Protein AF-A0ABD5MBS1-F1 (afdb_monomer_lite)

pLDDT: mean 89.01, std 7.39, range [58.06, 96.69]

Organism: NCBI:txid2996466

Radius of gyration: 13.84 Å; chains: 1; b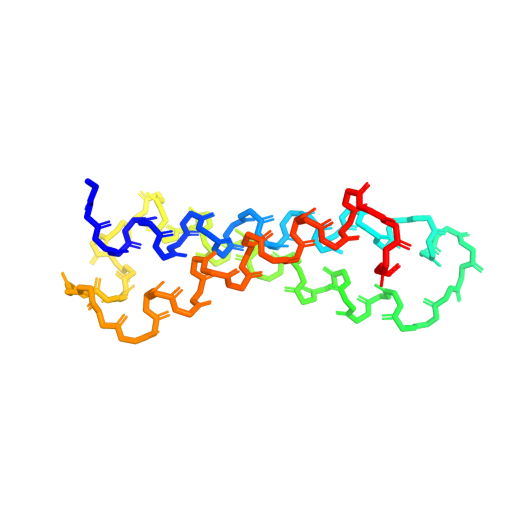ounding box: 32×23×36 Å

Sequence (86 aa):
MKPRTAFWAALLAYGVLSVVSVADSIRSGGPGAIGVAVGGVLVVASAGYALRRPERAGGPEEWNLVAIAAVAGAVLYALGLLVGVA

Secondary structure (DSSP, 8-state):
--HHHHHHHHHHHHHHHHHHHTHHHHHTT-HHHHHHHHHHHHHHHHHHHHHH-TTTS---SS--HHHHHHHHHHHHHHHHHHHT--

Foldseek 3Di:
DFLFLLLLVLLLLQLVVQLVVLVVVVVVPNPVSVVSNVVSVVSNVLSVVCNVCVVPDDDDRDPDPSSVCSNVVSVVVVVCVVVVVD

Structure (mmCIF, N/CA/C/O backbone):
data_AF-A0ABD5MBS1-F1
#
_entry.id   AF-A0ABD5MBS1-F1
#
loop_
_atom_site.group_PDB
_atom_site.id
_atom_site.type_symbol
_atom_site.label_atom_id
_atom_site.label_alt_id
_atom_site.label_comp_id
_atom_site.label_asym_id
_atom_site.label_entity_id
_atom_site.label_seq_id
_atom_site.pdbx_PDB_ins_code
_atom_site.Cartn_x
_atom_site.Cartn_y
_atom_site.Cartn_z
_atom_site.occupancy
_atom_site.B_iso_or_equiv
_atom_site.auth_seq_id
_atom_site.auth_comp_id
_atom_site.auth_asym_id
_atom_site.auth_atom_id
_atom_site.pdbx_PDB_model_num
ATOM 1 N N . MET A 1 1 ? -15.852 -3.513 9.034 1.00 67.12 1 MET A N 1
ATOM 2 C CA . MET A 1 1 ? -14.416 -3.893 9.031 1.00 67.12 1 MET A CA 1
ATOM 3 C C . MET A 1 1 ? -13.724 -3.246 10.221 1.00 67.12 1 MET A C 1
ATOM 5 O O . MET A 1 1 ? -14.094 -2.130 10.561 1.00 67.12 1 MET A O 1
ATOM 9 N N . LYS A 1 2 ? -12.745 -3.916 10.848 1.00 88.62 2 LYS A N 1
ATOM 10 C CA . LYS A 1 2 ? -11.915 -3.293 11.895 1.00 88.62 2 LYS A CA 1
ATOM 11 C C . LYS A 1 2 ? -10.986 -2.242 11.252 1.00 88.62 2 LYS A C 1
ATOM 13 O O . LYS A 1 2 ? -10.386 -2.580 10.227 1.00 88.62 2 LYS A O 1
ATOM 18 N N . PRO A 1 3 ? -10.829 -1.028 11.821 1.00 89.50 3 PRO A N 1
ATOM 19 C CA . PRO A 1 3 ? -9.984 0.034 11.251 1.00 89.50 3 PRO A CA 1
ATOM 20 C C . PRO A 1 3 ? -8.556 -0.437 10.962 1.00 89.50 3 PRO A C 1
ATOM 22 O O . PRO A 1 3 ? -8.039 -0.224 9.868 1.00 89.50 3 PRO A O 1
ATOM 25 N N . ARG A 1 4 ? -7.969 -1.206 11.888 1.00 92.19 4 ARG A N 1
ATOM 26 C CA . ARG A 1 4 ? -6.661 -1.857 11.726 1.00 92.19 4 ARG A CA 1
ATOM 27 C C . ARG A 1 4 ? -6.555 -2.681 10.442 1.00 92.19 4 ARG A C 1
ATOM 29 O O . ARG A 1 4 ? -5.577 -2.567 9.712 1.00 92.19 4 ARG A O 1
ATOM 36 N N . THR A 1 5 ? -7.550 -3.521 10.164 1.00 91.81 5 THR A N 1
ATOM 37 C CA . THR A 1 5 ? -7.553 -4.383 8.975 1.00 91.81 5 THR A CA 1
ATOM 38 C C . THR A 1 5 ? -7.680 -3.555 7.701 1.00 91.81 5 THR A C 1
ATOM 40 O O . THR A 1 5 ? -6.979 -3.836 6.737 1.00 91.81 5 THR A O 1
ATOM 43 N N . ALA A 1 6 ? -8.526 -2.520 7.704 1.00 93.25 6 ALA A N 1
ATOM 44 C CA . ALA A 1 6 ? -8.679 -1.623 6.560 1.00 93.25 6 ALA A CA 1
ATOM 45 C C . ALA A 1 6 ? -7.392 -0.834 6.270 1.00 93.25 6 ALA A C 1
ATOM 47 O O . ALA A 1 6 ? -6.984 -0.743 5.117 1.00 93.25 6 ALA A O 1
ATOM 48 N N . PHE A 1 7 ? -6.716 -0.342 7.311 1.00 94.50 7 PHE A N 1
ATOM 49 C CA . PHE A 1 7 ? -5.421 0.331 7.201 1.00 94.50 7 PHE A CA 1
ATOM 50 C C . PHE A 1 7 ? -4.361 -0.570 6.553 1.00 94.50 7 PHE A C 1
ATOM 52 O O . PHE A 1 7 ? -3.754 -0.195 5.551 1.00 94.50 7 PHE A O 1
ATOM 59 N N . TRP A 1 8 ? -4.173 -1.786 7.075 1.00 95.94 8 TRP A N 1
ATOM 60 C CA . TRP A 1 8 ? -3.179 -2.709 6.523 1.00 95.94 8 TRP A CA 1
ATOM 61 C C . TRP A 1 8 ? -3.554 -3.216 5.129 1.00 95.94 8 TRP A C 1
ATOM 63 O O . TRP A 1 8 ? -2.675 -3.370 4.288 1.00 95.94 8 TRP A O 1
ATOM 73 N N . ALA A 1 9 ? -4.840 -3.423 4.841 1.00 95.31 9 ALA A N 1
ATOM 74 C CA . ALA A 1 9 ? -5.294 -3.779 3.499 1.00 95.31 9 ALA A CA 1
ATOM 75 C C . ALA A 1 9 ? -5.051 -2.646 2.487 1.00 95.31 9 ALA A C 1
ATOM 77 O O . ALA A 1 9 ? -4.606 -2.913 1.373 1.00 95.31 9 ALA A O 1
ATOM 78 N N . ALA A 1 10 ? -5.285 -1.391 2.879 1.00 95.06 10 ALA A N 1
ATOM 79 C CA . ALA A 1 10 ? -5.001 -0.229 2.042 1.00 95.06 10 ALA A CA 1
ATOM 80 C C . ALA A 1 10 ? -3.503 -0.099 1.745 1.00 95.06 10 ALA A C 1
ATOM 82 O O . ALA A 1 10 ? -3.123 0.075 0.589 1.00 95.06 10 ALA A O 1
ATOM 83 N N . LEU A 1 11 ? -2.649 -0.263 2.761 1.00 95.25 11 LEU A N 1
ATOM 84 C CA . LEU A 1 11 ? -1.199 -0.280 2.569 1.00 95.25 11 LEU A CA 1
ATOM 85 C C . LEU A 1 11 ? -0.746 -1.437 1.678 1.00 95.25 11 LEU A C 1
ATOM 87 O O . LEU A 1 11 ? 0.100 -1.234 0.813 1.00 95.25 11 LEU A O 1
ATOM 91 N N . LEU A 1 12 ? -1.322 -2.630 1.845 1.00 96.38 12 LEU A N 1
ATOM 92 C CA . LEU A 1 12 ? -1.023 -3.772 0.985 1.00 96.38 12 LEU A CA 1
ATOM 93 C C . LEU A 1 12 ? -1.352 -3.453 -0.478 1.00 96.38 12 LEU A C 1
ATOM 95 O O . LEU A 1 12 ? -0.511 -3.655 -1.350 1.00 96.38 12 LEU A O 1
ATOM 99 N N . ALA A 1 13 ? -2.553 -2.930 -0.738 1.00 95.75 13 ALA A N 1
ATOM 100 C CA . ALA A 1 13 ? -2.985 -2.555 -2.080 1.00 95.75 13 ALA A CA 1
ATOM 101 C C . ALA A 1 13 ? -2.076 -1.476 -2.681 1.00 95.75 13 ALA A C 1
ATOM 103 O O . ALA A 1 13 ? -1.603 -1.631 -3.805 1.00 95.75 13 ALA A O 1
ATOM 104 N N . TYR A 1 14 ? -1.771 -0.430 -1.910 1.00 94.94 14 TYR A N 1
ATOM 105 C CA . TYR A 1 14 ? -0.835 0.617 -2.308 1.00 94.94 14 TYR A CA 1
ATOM 106 C C . TYR A 1 14 ? 0.547 0.050 -2.656 1.00 94.94 14 TYR A C 1
ATOM 108 O O . TYR A 1 14 ? 1.076 0.338 -3.726 1.00 94.94 14 TYR A O 1
ATOM 116 N N . GLY A 1 15 ? 1.112 -0.800 -1.794 1.00 94.00 15 GLY A N 1
ATOM 117 C CA . GLY A 1 15 ? 2.421 -1.409 -2.016 1.00 94.00 15 GLY A CA 1
ATOM 118 C C . GLY A 1 15 ? 2.458 -2.263 -3.284 1.00 94.00 15 GLY A C 1
ATOM 119 O O . GLY A 1 15 ? 3.382 -2.125 -4.081 1.00 94.00 15 GLY A O 1
ATOM 120 N N . VAL A 1 16 ? 1.434 -3.094 -3.518 1.00 94.50 16 VAL A N 1
ATOM 121 C CA . VAL A 1 16 ? 1.335 -3.917 -4.737 1.00 94.50 16 VAL A CA 1
ATOM 122 C C . VAL A 1 16 ? 1.248 -3.035 -5.980 1.00 94.50 16 VAL A C 1
ATOM 124 O O . VAL A 1 16 ? 2.012 -3.233 -6.923 1.00 94.50 16 VAL A O 1
ATOM 127 N N . LEU A 1 17 ? 0.355 -2.043 -5.973 1.00 92.81 17 LEU A N 1
ATOM 128 C CA . LEU A 1 17 ? 0.185 -1.124 -7.098 1.00 92.81 17 LEU A CA 1
ATOM 129 C C . LEU A 1 17 ? 1.464 -0.331 -7.384 1.00 92.81 17 LEU A C 1
ATOM 131 O O . LEU A 1 17 ? 1.815 -0.143 -8.544 1.00 92.81 17 LEU A O 1
ATOM 135 N N . SER A 1 18 ? 2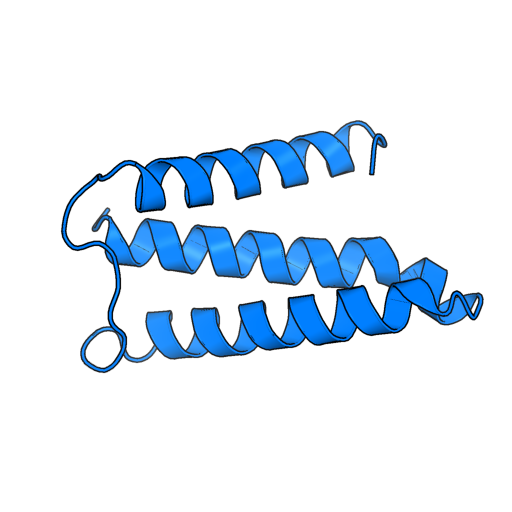.182 0.080 -6.339 1.00 90.56 18 SER A N 1
ATOM 136 C CA . SER A 1 18 ? 3.437 0.819 -6.457 1.00 90.56 18 SER A CA 1
ATOM 137 C C . SER A 1 18 ? 4.566 -0.016 -7.066 1.00 90.56 18 SER A C 1
ATOM 139 O O . SER A 1 18 ? 5.360 0.516 -7.834 1.00 90.56 18 SER A O 1
ATOM 141 N N . VAL A 1 19 ? 4.639 -1.318 -6.774 1.00 90.69 19 VAL A N 1
ATOM 142 C CA . VAL A 1 19 ? 5.615 -2.215 -7.422 1.00 90.69 19 VAL A CA 1
ATOM 143 C C . VAL A 1 19 ? 5.261 -2.432 -8.893 1.00 90.69 19 VAL A C 1
ATOM 145 O O . VAL A 1 19 ? 6.142 -2.419 -9.751 1.00 90.69 19 VAL A O 1
ATOM 148 N N . VAL A 1 20 ? 3.974 -2.628 -9.191 1.00 89.38 20 VAL A N 1
ATOM 149 C CA . VAL A 1 20 ? 3.504 -2.881 -10.559 1.00 89.38 20 VAL A CA 1
ATOM 150 C C . VAL A 1 20 ? 3.700 -1.655 -11.452 1.00 89.38 20 VAL A C 1
ATOM 152 O O . VAL A 1 20 ? 4.136 -1.810 -12.590 1.00 89.38 20 VAL A O 1
ATOM 155 N N . SER A 1 21 ?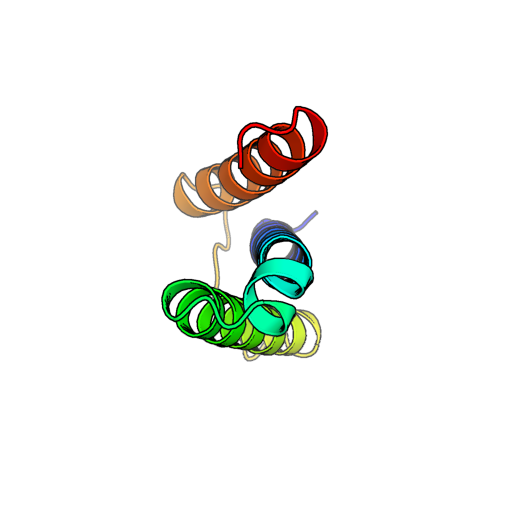 3.447 -0.447 -10.942 1.00 88.88 21 SER A N 1
ATOM 156 C CA . SER A 1 21 ? 3.534 0.794 -11.724 1.00 88.88 21 SER A CA 1
ATOM 157 C C . SER A 1 21 ? 4.945 1.116 -12.218 1.00 88.88 21 SER A C 1
ATOM 159 O O . SER A 1 21 ? 5.105 1.736 -13.264 1.00 88.88 21 SER A O 1
ATOM 161 N N . VAL A 1 22 ? 5.979 0.654 -11.512 1.00 87.62 22 VAL A N 1
ATOM 162 C CA . VAL A 1 22 ? 7.382 0.891 -11.887 1.00 87.62 22 VAL A CA 1
ATOM 163 C C . VAL A 1 22 ? 8.050 -0.297 -12.578 1.00 87.62 22 VAL A C 1
ATOM 165 O 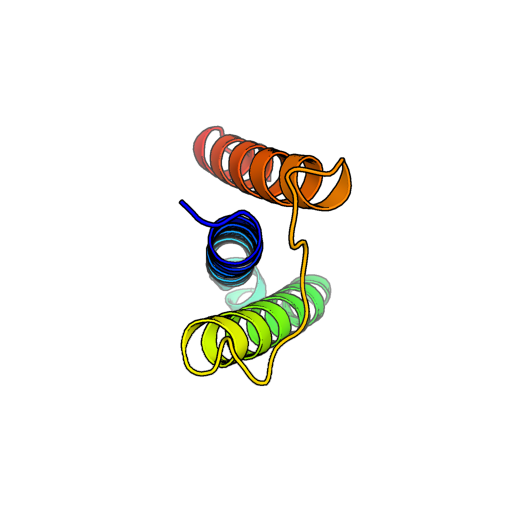O . VAL A 1 22 ? 9.234 -0.220 -12.913 1.00 87.62 22 VAL A O 1
ATOM 168 N N . ALA A 1 23 ? 7.321 -1.391 -12.818 1.00 84.06 23 ALA A N 1
ATOM 169 C CA . ALA A 1 23 ? 7.883 -2.620 -13.377 1.00 84.06 23 ALA A CA 1
ATOM 170 C C . ALA A 1 23 ? 8.527 -2.405 -14.759 1.00 84.06 23 ALA A C 1
ATOM 172 O O . ALA A 1 23 ? 9.628 -2.902 -15.011 1.00 84.06 23 ALA A O 1
ATOM 173 N N . ASP A 1 24 ? 7.890 -1.624 -15.635 1.00 79.50 24 ASP A N 1
ATOM 174 C CA . ASP A 1 24 ? 8.441 -1.317 -16.960 1.00 79.50 24 ASP A CA 1
ATOM 175 C C . ASP A 1 24 ? 9.605 -0.316 -16.895 1.00 79.50 24 ASP A C 1
ATOM 177 O O . ASP A 1 24 ? 10.584 -0.465 -17.626 1.00 79.50 24 ASP A O 1
ATOM 181 N N . SER A 1 25 ? 9.576 0.630 -15.952 1.00 80.12 25 SER A N 1
ATOM 182 C CA . SER A 1 25 ? 10.687 1.559 -15.696 1.00 80.12 25 SER A CA 1
ATOM 183 C C . SER A 1 25 ? 11.946 0.854 -15.179 1.00 80.12 25 SER A C 1
ATOM 185 O O . SER A 1 25 ? 13.061 1.280 -15.475 1.00 80.12 25 SER A O 1
ATOM 187 N N . ILE A 1 26 ? 11.801 -0.250 -14.436 1.00 79.19 26 ILE A N 1
ATOM 188 C CA . ILE A 1 26 ? 12.941 -1.095 -14.047 1.00 79.19 26 ILE A CA 1
ATOM 189 C C . ILE A 1 26 ? 13.536 -1.784 -15.278 1.00 79.19 26 ILE A C 1
ATOM 191 O O . ILE A 1 26 ? 14.757 -1.811 -15.433 1.00 79.19 26 ILE A O 1
ATOM 195 N N . ARG A 1 27 ? 12.690 -2.316 -16.170 1.00 79.06 27 ARG A N 1
ATOM 196 C CA . ARG A 1 27 ? 13.145 -2.993 -17.398 1.00 79.06 27 ARG A CA 1
ATOM 197 C C . ARG A 1 27 ? 13.928 -2.061 -18.321 1.00 79.06 27 ARG A C 1
ATOM 199 O O . ARG A 1 27 ? 14.843 -2.523 -18.994 1.00 79.06 27 ARG A O 1
ATOM 206 N N . SER A 1 28 ? 13.599 -0.771 -18.333 1.00 83.94 28 SER A N 1
ATOM 207 C CA . SER A 1 28 ? 14.303 0.254 -19.112 1.00 83.94 28 SER A CA 1
ATOM 208 C C . SER A 1 28 ? 15.488 0.905 -18.380 1.00 83.94 28 SER A C 1
ATOM 210 O O . SER A 1 28 ? 16.143 1.777 -18.947 1.00 83.94 28 SER A O 1
ATOM 212 N N . GLY A 1 29 ? 15.811 0.470 -17.154 1.00 73.94 29 GLY A N 1
ATOM 213 C CA . GLY A 1 29 ? 16.993 0.922 -16.410 1.00 73.94 29 GLY A CA 1
ATOM 214 C C . GLY A 1 29 ? 16.821 2.236 -15.641 1.00 73.94 29 GLY A C 1
ATOM 215 O O . GLY A 1 29 ? 17.814 2.885 -15.317 1.00 73.94 29 GLY A O 1
ATOM 216 N N . GLY A 1 30 ? 15.589 2.647 -15.330 1.00 78.44 30 GLY A N 1
ATOM 217 C CA . GLY A 1 30 ? 15.308 3.862 -14.564 1.00 78.44 30 GLY A CA 1
ATOM 218 C C . GLY A 1 30 ? 15.775 3.761 -13.099 1.00 78.44 30 GLY A C 1
ATOM 219 O O . GLY A 1 30 ? 15.186 2.997 -12.331 1.00 78.44 30 GLY A O 1
ATOM 220 N N . PRO A 1 31 ? 16.768 4.550 -12.641 1.00 73.12 31 PRO A N 1
ATOM 221 C CA . PRO A 1 31 ? 17.344 4.400 -11.299 1.00 73.12 31 PRO A CA 1
ATOM 222 C C . PRO A 1 31 ? 16.353 4.721 -10.165 1.00 73.12 31 PRO A C 1
ATOM 224 O O . PRO A 1 31 ? 16.412 4.104 -9.103 1.00 73.12 31 PRO A O 1
ATOM 227 N N . GLY A 1 32 ? 15.390 5.623 -10.392 1.00 77.06 32 GLY A N 1
ATOM 228 C CA . GLY A 1 32 ? 14.329 5.929 -9.421 1.00 77.06 32 GLY A CA 1
ATOM 229 C C . GLY A 1 32 ? 13.325 4.785 -9.214 1.00 77.06 32 GLY A C 1
ATOM 230 O O . GLY A 1 32 ? 12.751 4.652 -8.134 1.00 77.06 32 GLY A O 1
ATOM 231 N N . ALA A 1 33 ? 13.161 3.912 -10.211 1.00 82.94 33 ALA A N 1
ATOM 232 C CA . ALA A 1 33 ? 12.197 2.814 -10.183 1.00 82.94 33 ALA A CA 1
ATOM 233 C C . ALA A 1 33 ? 12.581 1.724 -9.168 1.00 82.94 33 ALA A C 1
ATOM 235 O O . ALA A 1 33 ? 11.714 1.114 -8.545 1.00 82.94 33 ALA A O 1
ATOM 236 N N . ILE A 1 34 ? 13.886 1.530 -8.942 1.00 85.00 34 ILE A N 1
ATOM 237 C CA . ILE A 1 34 ? 14.402 0.567 -7.960 1.00 85.00 34 ILE A CA 1
ATOM 238 C C . ILE A 1 34 ? 14.010 0.990 -6.542 1.00 85.00 34 ILE A C 1
ATOM 240 O O . ILE A 1 34 ? 13.528 0.166 -5.768 1.00 85.00 34 ILE A O 1
ATOM 244 N N . GLY A 1 35 ? 14.171 2.275 -6.206 1.00 85.38 35 GLY A N 1
ATOM 245 C CA . GLY A 1 35 ? 13.805 2.797 -4.887 1.00 85.38 35 GLY A CA 1
ATOM 246 C C . GLY A 1 35 ? 12.314 2.626 -4.596 1.00 85.38 35 GLY A C 1
ATOM 247 O O . GLY A 1 35 ? 11.944 2.140 -3.525 1.00 85.38 35 GLY A O 1
ATOM 248 N N . VAL A 1 36 ? 11.465 2.945 -5.578 1.00 86.56 36 VAL A N 1
ATOM 249 C CA . VAL A 1 36 ? 10.010 2.754 -5.478 1.00 86.56 36 VAL A CA 1
ATOM 250 C C . VAL A 1 36 ? 9.656 1.276 -5.319 1.00 86.56 36 VAL A C 1
ATOM 252 O O . VAL A 1 36 ? 8.875 0.933 -4.435 1.00 86.56 36 VAL A O 1
ATOM 255 N N . ALA A 1 37 ? 10.273 0.384 -6.097 1.00 88.62 37 ALA A N 1
ATOM 256 C CA . ALA A 1 37 ? 10.014 -1.048 -5.997 1.00 88.62 37 ALA A CA 1
ATOM 257 C C . ALA A 1 37 ? 10.438 -1.631 -4.644 1.00 88.62 37 ALA A C 1
ATOM 259 O O . ALA A 1 37 ? 9.673 -2.378 -4.039 1.00 88.62 37 ALA A O 1
ATOM 260 N N . VAL A 1 38 ? 11.617 -1.266 -4.128 1.00 91.81 38 VAL A N 1
ATOM 261 C CA . VAL A 1 38 ? 12.073 -1.703 -2.797 1.00 91.81 38 VAL A CA 1
ATOM 262 C C . VAL A 1 38 ? 11.119 -1.204 -1.712 1.00 91.81 38 VAL A C 1
ATOM 264 O O . VAL A 1 38 ? 10.693 -1.991 -0.864 1.00 91.81 38 VAL A O 1
ATOM 267 N N . GLY A 1 39 ? 10.732 0.074 -1.762 1.00 91.06 39 GLY A N 1
ATOM 268 C CA . GLY A 1 39 ? 9.752 0.644 -0.837 1.00 91.06 39 GLY A CA 1
ATOM 269 C C . GLY A 1 39 ? 8.408 -0.085 -0.900 1.00 91.06 39 GLY A C 1
ATOM 270 O O . GLY A 1 39 ? 7.883 -0.504 0.131 1.00 91.06 39 GLY A O 1
ATOM 271 N N . GLY A 1 40 ? 7.886 -0.314 -2.105 1.00 91.12 40 GLY A N 1
ATOM 272 C CA . GLY A 1 40 ? 6.642 -1.044 -2.329 1.00 91.12 40 GLY A CA 1
ATOM 273 C C . GLY A 1 40 ? 6.695 -2.478 -1.797 1.00 91.12 40 GLY A C 1
ATOM 274 O O . GLY A 1 40 ? 5.793 -2.889 -1.068 1.00 91.12 40 GLY A O 1
ATOM 275 N N . VAL A 1 41 ? 7.777 -3.217 -2.060 1.00 94.50 41 VAL A N 1
ATOM 276 C CA . VAL A 1 41 ? 7.979 -4.583 -1.542 1.00 94.50 41 VAL A CA 1
ATOM 277 C C . VAL A 1 41 ? 7.995 -4.607 -0.014 1.00 94.50 41 VAL A C 1
ATOM 279 O O . VAL A 1 41 ? 7.365 -5.482 0.584 1.00 94.50 41 VAL A O 1
ATOM 282 N N . LEU A 1 42 ? 8.662 -3.646 0.630 1.00 95.50 42 LEU A N 1
ATOM 283 C CA . LEU A 1 42 ? 8.664 -3.539 2.090 1.00 95.50 42 LEU A CA 1
ATOM 284 C C . LEU A 1 42 ? 7.254 -3.298 2.634 1.00 95.50 42 LEU A C 1
ATOM 286 O O . LEU A 1 42 ? 6.836 -4.000 3.555 1.00 95.50 42 LEU A O 1
ATOM 290 N N . VAL A 1 43 ? 6.490 -2.380 2.031 1.00 95.25 43 VAL A N 1
ATOM 291 C CA . VAL A 1 43 ? 5.096 -2.132 2.430 1.00 95.25 43 VAL A CA 1
ATOM 292 C C . VAL A 1 43 ? 4.247 -3.394 2.262 1.00 95.25 43 VAL A C 1
ATOM 294 O O . VAL A 1 43 ? 3.506 -3.749 3.180 1.00 95.25 43 VAL A O 1
ATOM 297 N N . VAL A 1 44 ? 4.388 -4.114 1.143 1.00 96.69 44 VAL A N 1
ATOM 298 C CA . VAL A 1 44 ? 3.674 -5.379 0.902 1.00 96.69 44 VAL A CA 1
ATOM 299 C C . VAL A 1 44 ? 4.020 -6.422 1.961 1.00 96.69 44 VAL A C 1
ATOM 301 O O . VAL A 1 44 ? 3.119 -7.043 2.528 1.00 96.69 44 VAL A O 1
ATOM 304 N N . ALA A 1 45 ? 5.305 -6.604 2.264 1.00 95.38 45 ALA A N 1
ATOM 305 C CA . ALA A 1 45 ? 5.759 -7.572 3.255 1.00 95.38 45 ALA A CA 1
ATOM 306 C C . ALA A 1 45 ? 5.242 -7.230 4.661 1.00 95.38 45 ALA A C 1
ATOM 308 O O . ALA A 1 45 ? 4.695 -8.100 5.346 1.00 95.38 45 ALA A O 1
ATOM 309 N N . SER A 1 46 ? 5.353 -5.965 5.078 1.00 93.31 46 SER A N 1
ATOM 310 C CA . SER A 1 46 ? 4.868 -5.494 6.379 1.00 93.31 46 SER A CA 1
ATOM 311 C C . SER A 1 46 ? 3.353 -5.629 6.507 1.00 93.31 46 SER A C 1
ATOM 313 O O . SER A 1 46 ? 2.868 -6.174 7.500 1.00 93.31 46 SER A O 1
ATOM 315 N N . ALA A 1 47 ? 2.601 -5.200 5.492 1.00 94.44 47 ALA A N 1
ATOM 316 C CA . ALA A 1 47 ? 1.147 -5.284 5.494 1.00 94.44 47 ALA A CA 1
ATOM 317 C C . ALA A 1 47 ? 0.652 -6.736 5.441 1.00 94.44 47 ALA A C 1
ATOM 319 O O . ALA A 1 47 ? -0.247 -7.115 6.194 1.00 94.44 47 ALA A O 1
ATOM 320 N N . GLY A 1 48 ? 1.276 -7.580 4.617 1.00 95.31 48 GLY A N 1
ATOM 321 C CA . GLY A 1 48 ? 0.969 -9.007 4.547 1.00 95.31 48 GLY A CA 1
ATOM 322 C C . GLY A 1 48 ? 1.247 -9.727 5.868 1.00 95.31 48 GLY A C 1
ATOM 323 O O . GLY A 1 48 ? 0.431 -10.537 6.318 1.00 95.31 48 GLY A O 1
ATOM 324 N N . TYR A 1 49 ? 2.360 -9.400 6.532 1.00 95.31 49 TYR A N 1
ATOM 325 C CA . TYR A 1 49 ? 2.656 -9.913 7.869 1.00 95.31 49 TYR A CA 1
ATOM 326 C C . TYR A 1 49 ? 1.609 -9.457 8.893 1.00 95.31 49 TYR A C 1
ATOM 328 O O . TYR A 1 49 ? 1.081 -10.285 9.639 1.00 95.31 49 TYR A O 1
ATOM 336 N N . ALA A 1 50 ? 1.260 -8.169 8.891 1.00 93.31 50 ALA A N 1
ATOM 337 C CA . ALA A 1 50 ? 0.292 -7.598 9.821 1.00 93.31 50 ALA A CA 1
ATOM 338 C C . ALA A 1 50 ? -1.118 -8.181 9.665 1.00 93.31 50 ALA A C 1
ATOM 340 O O . ALA A 1 50 ? -1.805 -8.413 10.659 1.00 93.31 50 ALA A O 1
ATOM 341 N N . LEU A 1 51 ? -1.537 -8.478 8.434 1.00 92.81 51 LEU A N 1
ATOM 342 C CA . LEU A 1 51 ? -2.821 -9.127 8.162 1.00 92.81 51 LEU A CA 1
ATOM 343 C C . LEU A 1 51 ? -2.829 -10.609 8.560 1.00 92.81 51 LEU A C 1
ATOM 345 O O . LEU A 1 51 ? -3.869 -11.112 8.979 1.00 92.81 51 LEU A O 1
ATOM 349 N N . ARG A 1 52 ? -1.688 -11.309 8.465 1.00 94.12 52 ARG A N 1
ATOM 350 C CA . ARG A 1 52 ? -1.569 -12.709 8.913 1.00 94.12 52 ARG A CA 1
ATOM 351 C C . ARG A 1 52 ? -1.465 -12.864 10.429 1.00 94.12 52 ARG A C 1
ATOM 353 O O . ARG A 1 52 ? -1.879 -13.901 10.937 1.00 94.12 52 ARG A O 1
ATOM 360 N N . ARG A 1 53 ? -0.868 -11.896 11.130 1.00 91.50 53 ARG A N 1
ATOM 361 C CA . ARG A 1 53 ? -0.664 -11.917 12.592 1.00 91.50 53 ARG A CA 1
ATOM 362 C C . ARG A 1 53 ? -1.127 -10.605 13.241 1.00 91.50 53 ARG A C 1
ATOM 364 O O . ARG A 1 53 ? -0.294 -9.849 13.757 1.00 91.50 53 ARG A O 1
ATOM 371 N N . PRO A 1 54 ? -2.437 -10.303 13.209 1.00 83.81 54 PRO A N 1
ATOM 372 C CA . PRO A 1 54 ? -2.990 -9.024 13.666 1.00 83.81 54 PRO A CA 1
ATOM 373 C C . PRO A 1 54 ? -2.790 -8.752 15.164 1.00 83.81 54 PRO A C 1
ATOM 375 O O . PRO A 1 54 ? -2.820 -7.599 15.590 1.00 83.81 54 PRO A O 1
ATOM 378 N N . GLU A 1 55 ? -2.581 -9.794 15.963 1.00 86.50 55 GLU A N 1
ATOM 379 C CA . GLU A 1 55 ? -2.257 -9.731 17.390 1.00 86.50 55 GLU A CA 1
ATOM 380 C C . GLU A 1 55 ? -0.817 -9.282 17.671 1.00 86.50 55 GLU A C 1
ATOM 382 O O . GLU A 1 55 ? -0.533 -8.776 18.753 1.00 86.50 55 GLU A O 1
ATOM 387 N N . ARG A 1 56 ? 0.093 -9.438 16.699 1.00 85.88 56 ARG A N 1
ATOM 388 C CA . ARG A 1 56 ? 1.499 -9.005 16.809 1.00 85.88 56 ARG A CA 1
ATOM 389 C C . ARG A 1 56 ? 1.781 -7.696 16.087 1.00 85.88 56 ARG A C 1
ATOM 391 O O . ARG A 1 56 ? 2.845 -7.116 16.277 1.00 85.88 56 ARG A O 1
ATOM 398 N N . ALA A 1 57 ? 0.859 -7.257 15.239 1.00 81.44 57 ALA A N 1
ATOM 399 C CA . ALA A 1 57 ? 0.967 -6.008 14.512 1.00 81.44 57 ALA A CA 1
ATOM 400 C C . ALA A 1 57 ? 0.111 -4.927 15.176 1.00 81.44 57 ALA A C 1
ATOM 402 O O . ALA A 1 57 ? -1.098 -5.084 15.363 1.00 81.44 57 ALA A O 1
ATOM 403 N N . GLY A 1 58 ? 0.752 -3.805 15.504 1.00 85.75 58 GLY A N 1
ATOM 404 C CA . GLY A 1 58 ? 0.048 -2.594 15.908 1.00 85.75 58 GLY A CA 1
ATOM 405 C C . GLY A 1 58 ? -0.795 -2.015 14.768 1.00 85.75 58 GLY A C 1
ATOM 406 O O . GLY A 1 58 ? -0.819 -2.516 13.640 1.00 85.75 58 GLY A O 1
ATOM 407 N N . GLY A 1 59 ? -1.501 -0.931 15.060 1.00 87.81 59 GLY A N 1
ATOM 408 C CA . GLY A 1 59 ? -2.245 -0.172 14.062 1.00 87.81 59 GLY A CA 1
ATOM 409 C C . GLY A 1 59 ? -3.448 0.545 14.666 1.00 87.81 59 GLY A C 1
ATOM 410 O O . GLY A 1 59 ? -3.717 0.380 15.857 1.00 87.81 59 GLY A O 1
ATOM 411 N N . PRO A 1 60 ? -4.185 1.315 13.850 1.00 89.12 60 PRO A N 1
ATOM 412 C CA . PRO A 1 60 ? -5.314 2.105 14.322 1.00 89.12 60 PRO A CA 1
ATOM 413 C C . PRO A 1 60 ? -6.402 1.204 14.907 1.00 89.12 60 PRO A C 1
ATOM 415 O O . PRO A 1 60 ? -6.913 0.312 14.226 1.00 89.12 60 PRO A O 1
ATOM 418 N N . GLU A 1 61 ? -6.750 1.419 16.171 1.00 90.94 61 GLU A N 1
ATOM 419 C CA . GLU A 1 61 ? -7.857 0.701 16.816 1.00 90.94 61 GLU A CA 1
ATOM 420 C C . GLU A 1 61 ? -9.206 1.352 16.497 1.00 90.94 61 GLU A C 1
ATOM 422 O O . GLU A 1 61 ? -10.218 0.665 16.376 1.00 90.94 61 GLU A O 1
ATOM 427 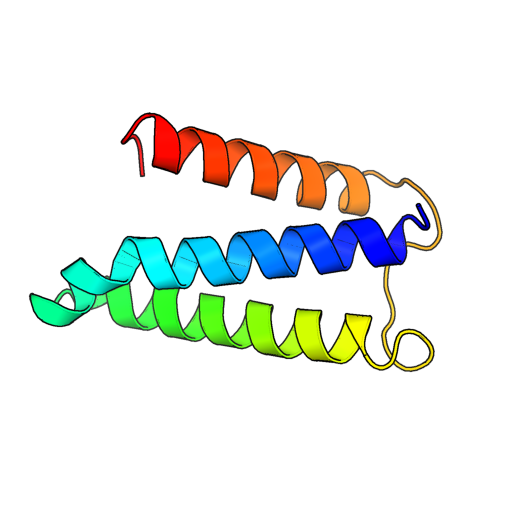N N . GLU A 1 62 ? -9.180 2.656 16.226 1.00 93.25 62 GLU A N 1
ATOM 428 C CA . GLU A 1 62 ? -10.323 3.477 15.846 1.00 93.25 62 GLU A CA 1
ATOM 429 C C . GLU A 1 62 ? -10.118 4.099 14.457 1.00 93.25 62 GLU A C 1
ATOM 431 O O . GLU A 1 62 ? -9.002 4.155 13.929 1.00 93.25 62 GLU A O 1
ATOM 436 N N . TRP A 1 63 ? -11.207 4.587 13.859 1.00 92.12 63 TRP A N 1
ATOM 437 C CA . TRP A 1 63 ? -11.171 5.366 12.619 1.00 92.12 63 TRP A CA 1
ATOM 438 C C . TRP A 1 63 ? -10.627 6.771 12.877 1.00 92.12 63 TRP A C 1
ATOM 440 O O . TRP A 1 63 ? -11.360 7.754 12.917 1.00 92.12 63 TRP A O 1
ATOM 450 N N . ASN A 1 64 ? -9.317 6.852 13.063 1.00 92.25 64 ASN A N 1
ATOM 451 C CA . ASN A 1 64 ? -8.605 8.112 13.183 1.00 92.25 64 ASN A CA 1
ATOM 452 C C . ASN A 1 64 ? -8.167 8.640 11.806 1.00 92.25 64 ASN A C 1
ATOM 454 O O . ASN A 1 64 ? -8.251 7.954 10.782 1.00 92.25 64 ASN A O 1
ATOM 458 N N . LEU A 1 65 ? -7.648 9.870 11.794 1.00 93.25 65 LEU A N 1
ATOM 459 C CA . LEU A 1 65 ? -7.143 10.517 10.580 1.00 93.25 65 LEU A CA 1
ATOM 460 C C . LEU A 1 65 ? -6.081 9.678 9.856 1.00 93.25 65 LEU A C 1
ATOM 462 O O . LEU A 1 65 ? -6.032 9.705 8.634 1.00 93.25 65 LEU A O 1
ATOM 466 N N . VAL A 1 66 ? -5.276 8.892 10.579 1.00 92.25 66 VAL A N 1
ATOM 467 C CA . VAL A 1 66 ? -4.239 8.031 9.985 1.00 92.25 66 VAL A CA 1
ATOM 468 C C . VAL A 1 66 ? -4.862 6.894 9.175 1.00 92.25 66 VAL A C 1
ATOM 470 O O . VAL A 1 66 ? -4.462 6.659 8.035 1.00 92.25 66 VAL A O 1
ATOM 473 N N . ALA A 1 67 ? -5.863 6.206 9.731 1.00 90.88 67 ALA A N 1
ATOM 474 C CA . ALA A 1 67 ? -6.586 5.151 9.026 1.00 90.88 67 ALA A CA 1
ATOM 475 C C . ALA A 1 67 ? -7.291 5.697 7.779 1.00 90.88 67 ALA A C 1
ATOM 477 O O . ALA A 1 67 ? -7.195 5.106 6.702 1.00 90.88 67 ALA A O 1
ATOM 478 N N . ILE A 1 68 ? -7.954 6.848 7.918 1.00 93.94 68 ILE A N 1
ATOM 479 C CA . ILE A 1 68 ? -8.671 7.499 6.817 1.00 93.94 68 ILE A CA 1
ATOM 480 C C . ILE A 1 68 ? -7.693 7.940 5.724 1.00 93.94 68 ILE A C 1
ATOM 482 O O . ILE A 1 68 ? -7.924 7.641 4.556 1.00 93.94 68 ILE A O 1
ATOM 486 N N . ALA A 1 69 ? -6.584 8.586 6.086 1.00 94.25 69 ALA A N 1
ATOM 487 C CA . ALA A 1 69 ? -5.576 9.038 5.133 1.00 94.25 69 ALA A CA 1
ATOM 488 C C . ALA A 1 69 ? -4.920 7.872 4.383 1.00 94.25 69 ALA A C 1
ATOM 490 O O . ALA A 1 69 ? -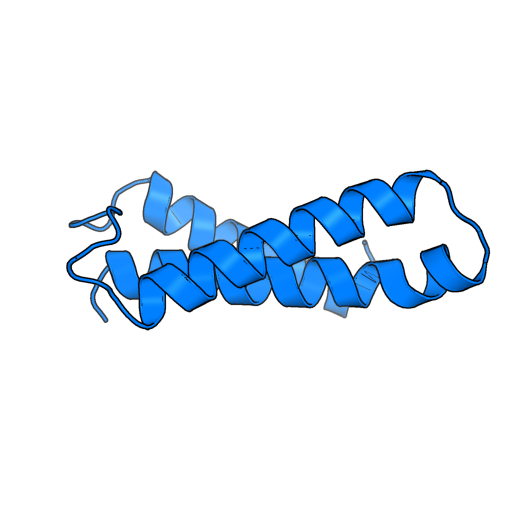4.708 7.977 3.179 1.00 94.25 69 ALA A O 1
ATOM 491 N N . ALA A 1 70 ? -4.644 6.749 5.052 1.00 93.31 70 ALA A N 1
ATOM 492 C CA . ALA A 1 70 ? -4.080 5.569 4.398 1.00 93.31 70 ALA A CA 1
ATOM 493 C C . ALA A 1 70 ? -5.045 4.972 3.362 1.00 93.31 70 ALA A C 1
ATOM 495 O O . ALA A 1 70 ? -4.641 4.664 2.242 1.00 93.31 70 ALA A O 1
ATOM 496 N N . VAL A 1 71 ? -6.327 4.848 3.719 1.00 95.12 71 VAL A N 1
ATOM 497 C CA . VAL A 1 71 ? -7.362 4.348 2.802 1.00 95.12 71 VAL A CA 1
ATOM 498 C C . VAL A 1 71 ? -7.561 5.317 1.639 1.00 95.12 71 VAL A C 1
ATOM 500 O O . VAL A 1 71 ? -7.494 4.902 0.484 1.00 95.12 71 VAL A O 1
ATOM 503 N N . ALA A 1 72 ? -7.754 6.606 1.923 1.00 94.38 72 ALA A N 1
ATOM 504 C CA . ALA A 1 72 ? -7.946 7.627 0.899 1.00 94.38 72 ALA A CA 1
ATOM 505 C C . ALA A 1 72 ? -6.727 7.736 -0.026 1.00 94.38 72 ALA A C 1
ATOM 507 O O . ALA A 1 72 ? -6.890 7.781 -1.239 1.00 94.38 72 ALA A O 1
ATOM 508 N N . GLY A 1 73 ? -5.513 7.705 0.525 1.00 92.94 73 GLY A N 1
ATOM 509 C CA . GLY A 1 73 ? -4.272 7.737 -0.244 1.00 92.94 73 GLY A CA 1
ATOM 510 C C . GLY A 1 73 ? -4.130 6.532 -1.172 1.00 92.94 73 GLY A C 1
ATOM 511 O O . GLY A 1 73 ? -3.830 6.709 -2.349 1.00 92.94 73 GLY A O 1
ATOM 512 N N . ALA A 1 74 ? -4.417 5.321 -0.686 1.00 93.31 74 ALA A N 1
ATOM 513 C CA . ALA A 1 74 ? -4.397 4.120 -1.521 1.00 93.31 74 ALA A CA 1
ATOM 514 C C . ALA A 1 74 ? -5.427 4.192 -2.662 1.00 93.31 74 ALA A C 1
ATOM 516 O O . ALA A 1 74 ? -5.117 3.831 -3.797 1.00 93.31 74 ALA A O 1
ATOM 517 N N . VAL A 1 75 ? -6.632 4.702 -2.379 1.00 95.12 75 VAL A N 1
ATOM 518 C CA . VAL A 1 75 ? -7.683 4.901 -3.390 1.00 95.12 75 VAL A CA 1
ATOM 519 C C . VAL A 1 75 ? -7.266 5.947 -4.421 1.00 95.12 75 VAL A C 1
ATOM 521 O O . VAL A 1 75 ? -7.350 5.684 -5.617 1.00 95.12 75 VAL A O 1
ATOM 524 N N . LEU A 1 76 ? -6.786 7.111 -3.982 1.00 93.75 76 LEU A N 1
ATOM 525 C CA . LEU A 1 76 ? -6.334 8.179 -4.874 1.00 93.75 76 LEU A CA 1
ATOM 526 C C . LEU A 1 76 ? -5.161 7.724 -5.745 1.00 93.75 76 LEU A C 1
ATOM 528 O O . LEU A 1 76 ? -5.141 8.032 -6.933 1.00 93.75 76 LEU A O 1
ATOM 532 N N . TYR A 1 77 ? -4.228 6.946 -5.193 1.00 91.38 77 TYR A N 1
ATOM 533 C CA . TYR A 1 77 ? -3.126 6.370 -5.960 1.00 91.38 77 TYR A CA 1
ATOM 534 C C . TYR A 1 77 ? -3.627 5.396 -7.035 1.00 91.38 77 TYR A C 1
ATOM 536 O O . TYR A 1 77 ? -3.230 5.496 -8.194 1.00 91.38 77 TYR A O 1
ATOM 544 N N . ALA A 1 78 ? -4.550 4.496 -6.681 1.00 91.75 78 ALA A N 1
ATOM 545 C CA . ALA A 1 78 ? -5.159 3.572 -7.636 1.00 91.75 78 ALA A CA 1
ATOM 546 C C . ALA A 1 78 ? -5.920 4.307 -8.754 1.00 91.75 78 ALA A C 1
ATOM 548 O O . ALA A 1 78 ? -5.812 3.937 -9.922 1.00 91.75 78 ALA A O 1
ATOM 549 N N . LEU A 1 79 ? -6.652 5.372 -8.411 1.00 91.06 79 LEU A N 1
ATOM 550 C CA . LEU A 1 79 ? -7.326 6.229 -9.387 1.00 91.06 79 LEU A CA 1
ATOM 551 C C . LEU A 1 79 ? -6.324 6.968 -10.283 1.00 91.06 79 LEU A C 1
ATOM 553 O O . LEU A 1 79 ? -6.533 7.036 -11.491 1.00 91.06 79 LEU A O 1
ATOM 557 N N . GLY A 1 80 ? -5.221 7.469 -9.723 1.00 90.38 80 GLY A N 1
ATOM 558 C CA . GLY A 1 80 ? -4.141 8.099 -10.485 1.00 90.38 80 GLY A CA 1
ATOM 559 C C . GLY A 1 80 ? -3.531 7.152 -11.519 1.00 90.38 80 GLY A C 1
ATOM 560 O O . GLY A 1 80 ? -3.366 7.540 -12.675 1.00 90.38 80 GLY A O 1
ATOM 561 N N . LEU A 1 81 ? -3.290 5.891 -11.139 1.00 88.31 81 LEU A N 1
ATOM 562 C CA . LEU A 1 81 ? -2.840 4.848 -12.067 1.00 88.31 81 LEU A CA 1
ATOM 563 C C . LEU A 1 81 ? -3.870 4.559 -13.162 1.00 88.31 81 LEU A C 1
ATOM 565 O O . LEU A 1 81 ? -3.503 4.422 -14.325 1.00 88.31 81 LEU A O 1
ATOM 569 N N . LEU A 1 82 ? -5.155 4.493 -12.809 1.00 88.94 82 LEU A N 1
ATOM 570 C CA . LEU A 1 82 ? -6.232 4.210 -13.760 1.00 88.94 82 LEU A CA 1
ATOM 571 C C . LEU A 1 82 ? -6.403 5.320 -14.809 1.00 88.94 82 LEU A C 1
ATOM 573 O O . LEU A 1 82 ? -6.732 5.028 -15.955 1.00 88.94 82 LEU A O 1
ATOM 577 N N . VAL A 1 83 ? -6.172 6.579 -14.429 1.00 90.19 83 VAL A N 1
ATOM 578 C CA . VAL A 1 83 ? -6.286 7.745 -15.325 1.00 90.19 83 VAL A CA 1
ATOM 579 C C . VAL A 1 83 ? -4.950 8.073 -16.025 1.00 90.19 83 VAL A C 1
ATOM 581 O O . VAL A 1 83 ? -4.913 8.931 -16.901 1.00 90.19 83 VAL A O 1
ATOM 584 N N . GLY A 1 84 ? -3.858 7.368 -15.698 1.00 76.06 84 GLY A N 1
ATOM 585 C CA . GLY A 1 84 ? -2.545 7.536 -16.338 1.00 76.06 84 GLY A CA 1
ATOM 586 C C . GLY A 1 84 ? -1.760 8.768 -15.872 1.00 76.06 84 GLY A C 1
ATOM 587 O O . GLY A 1 84 ? -0.959 9.304 -16.630 1.00 76.06 84 GLY A O 1
ATOM 588 N N . VAL A 1 85 ? -2.005 9.241 -14.646 1.00 65.00 85 VAL A N 1
ATOM 589 C CA . VAL A 1 85 ? -1.382 10.454 -14.069 1.00 65.00 85 VAL A CA 1
ATOM 590 C C . VAL A 1 85 ? -0.143 10.117 -13.213 1.00 65.00 85 VAL A C 1
ATOM 592 O O . VAL A 1 85 ? 0.421 10.993 -12.565 1.00 65.00 85 VAL A O 1
ATOM 595 N N . ALA A 1 86 ? 0.269 8.848 -13.175 1.00 58.06 86 ALA A N 1
ATOM 596 C CA . ALA A 1 86 ? 1.296 8.330 -12.269 1.00 58.06 86 ALA A CA 1
ATOM 597 C C . ALA A 1 86 ? 2.662 8.137 -12.936 1.00 58.06 86 ALA A C 1
ATOM 599 O O . ALA A 1 86 ? 2.689 7.675 -14.099 1.00 58.06 86 ALA A O 1
#